Protein AF-A0A9X0KWY3-F1 (afdb_monomer)

Radius of gyration: 18.92 Å; Cα contacts (8 Å, |Δi|>4): 36; chains: 1; bounding box: 39×26×55 Å

Mean predicted aligned error: 13.15 Å

Structure (mmCIF, N/CA/C/O backbone):
data_AF-A0A9X0KWY3-F1
#
_entry.id   AF-A0A9X0KWY3-F1
#
loop_
_atom_site.group_PDB
_atom_site.id
_atom_site.type_symbol
_atom_site.label_atom_id
_atom_site.label_alt_id
_atom_site.label_comp_id
_atom_site.label_asym_id
_atom_site.label_entity_id
_atom_site.label_seq_id
_atom_site.pdbx_PDB_ins_code
_atom_site.Cartn_x
_atom_site.Cartn_y
_atom_site.Cartn_z
_atom_site.occupancy
_atom_site.B_iso_or_equiv
_atom_site.auth_seq_id
_atom_site.auth_comp_id
_atom_site.auth_asym_id
_atom_site.auth_atom_id
_atom_site.pdbx_PDB_model_num
ATOM 1 N N . GLN A 1 1 ? 13.759 2.727 -34.015 1.00 34.97 1 GLN A N 1
ATOM 2 C CA . GLN A 1 1 ? 13.766 3.983 -33.238 1.00 34.97 1 GLN A CA 1
ATOM 3 C C . GLN A 1 1 ? 12.495 4.028 -32.400 1.00 34.97 1 GLN A C 1
ATOM 5 O O . GLN A 1 1 ? 11.522 4.653 -32.786 1.00 34.97 1 GLN A O 1
ATOM 10 N N . PHE A 1 2 ? 12.473 3.280 -31.295 1.00 27.92 2 PHE A N 1
ATOM 11 C CA . PHE A 1 2 ? 11.369 3.295 -30.335 1.00 27.92 2 PHE A CA 1
ATOM 12 C C . PHE A 1 2 ? 11.859 4.072 -29.122 1.00 27.92 2 PHE A C 1
ATOM 14 O O . PHE A 1 2 ? 12.433 3.509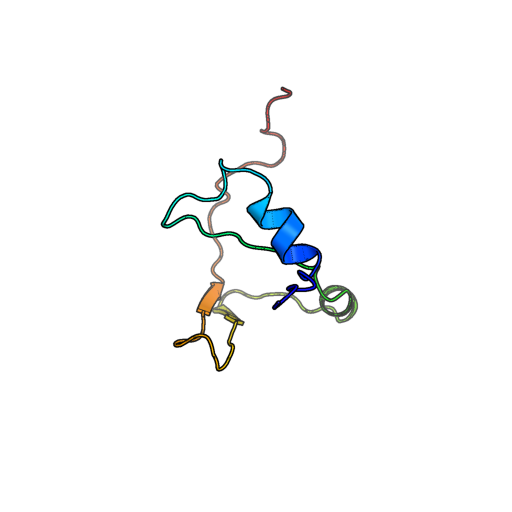 -28.194 1.00 27.92 2 PHE A O 1
ATOM 21 N N . ALA A 1 3 ? 11.734 5.394 -29.191 1.00 32.81 3 ALA A N 1
ATOM 22 C CA . ALA A 1 3 ? 11.899 6.226 -28.016 1.00 32.81 3 ALA A CA 1
ATOM 23 C C . ALA A 1 3 ? 10.678 5.969 -27.131 1.00 32.81 3 ALA A C 1
ATOM 25 O O . ALA A 1 3 ? 9.592 6.486 -27.384 1.00 32.81 3 ALA A O 1
ATOM 26 N N . ALA A 1 4 ? 10.853 5.111 -26.129 1.00 42.22 4 ALA A N 1
ATOM 27 C CA . ALA A 1 4 ? 9.962 5.069 -24.990 1.00 42.22 4 ALA A CA 1
ATOM 28 C C . ALA A 1 4 ? 9.992 6.466 -24.360 1.00 42.22 4 ALA A C 1
ATOM 30 O O . ALA A 1 4 ? 10.967 6.847 -23.712 1.00 42.22 4 ALA A O 1
ATOM 31 N N . ALA A 1 5 ? 8.935 7.245 -24.577 1.00 44.16 5 ALA A N 1
ATOM 32 C CA . ALA A 1 5 ? 8.578 8.315 -23.665 1.00 44.16 5 ALA A CA 1
ATOM 33 C C . ALA A 1 5 ? 8.248 7.632 -22.329 1.00 44.16 5 ALA A C 1
ATOM 35 O O . ALA A 1 5 ? 7.118 7.211 -22.093 1.00 44.16 5 ALA A O 1
ATOM 36 N N . GLY A 1 6 ? 9.285 7.382 -21.524 1.00 46.94 6 GLY A N 1
ATOM 37 C CA . GLY A 1 6 ? 9.172 6.705 -20.242 1.00 46.94 6 GLY A CA 1
ATOM 38 C C . GLY A 1 6 ? 8.242 7.507 -19.350 1.00 46.94 6 GLY A C 1
ATOM 39 O O . GLY A 1 6 ? 8.469 8.698 -19.128 1.00 46.94 6 GLY A O 1
ATOM 40 N N . CYS A 1 7 ? 7.183 6.868 -18.858 1.00 41.81 7 CYS A N 1
ATOM 41 C CA . CYS A 1 7 ? 6.324 7.477 -17.861 1.00 41.81 7 CYS A CA 1
ATOM 42 C C . CYS A 1 7 ? 7.222 7.880 -16.676 1.00 41.81 7 CYS A C 1
ATOM 44 O O . CYS A 1 7 ? 8.048 7.063 -16.252 1.00 41.81 7 CYS A O 1
ATOM 46 N N . PRO A 1 8 ? 7.112 9.115 -16.150 1.00 59.47 8 PRO A N 1
ATOM 47 C CA . PRO A 1 8 ? 8.022 9.647 -15.133 1.00 59.47 8 PRO A CA 1
ATOM 48 C C . PRO A 1 8 ? 8.232 8.677 -13.966 1.00 59.47 8 PRO A C 1
ATOM 50 O O . PRO A 1 8 ? 9.345 8.518 -13.470 1.00 59.47 8 PRO A O 1
ATOM 53 N N . VAL A 1 9 ? 7.177 7.944 -13.600 1.00 62.41 9 VAL A N 1
ATOM 54 C CA . VAL A 1 9 ? 7.207 6.901 -12.576 1.00 62.41 9 VAL A CA 1
ATOM 55 C C . VAL A 1 9 ? 8.272 5.836 -12.858 1.00 62.41 9 VAL A C 1
ATOM 57 O O . VAL A 1 9 ? 9.066 5.525 -11.984 1.00 62.41 9 VAL A O 1
ATOM 60 N N . GLN A 1 10 ? 8.373 5.303 -14.074 1.00 60.06 10 GLN A N 1
ATOM 61 C CA . GLN A 1 10 ? 9.307 4.214 -14.381 1.00 60.06 10 GLN A CA 1
ATOM 62 C C . GLN A 1 10 ? 10.755 4.697 -14.301 1.00 60.06 10 GLN A C 1
ATOM 64 O O . GLN A 1 10 ? 11.605 4.019 -13.727 1.00 60.06 10 GLN A O 1
ATOM 69 N N . TYR A 1 11 ? 11.024 5.898 -14.819 1.00 63.12 11 TYR A N 1
ATOM 70 C CA . TYR A 1 11 ? 12.351 6.497 -14.727 1.00 63.12 11 TYR A CA 1
ATOM 71 C C . TYR A 1 11 ? 12.758 6.743 -13.269 1.00 63.12 11 TYR A C 1
ATOM 73 O O . TYR A 1 11 ? 13.879 6.419 -12.883 1.00 63.12 11 TYR A O 1
ATOM 81 N N . HIS A 1 12 ? 11.847 7.253 -12.436 1.00 63.12 12 HIS A N 1
ATOM 82 C CA . HIS A 1 12 ? 12.128 7.480 -11.018 1.00 63.12 12 HIS A CA 1
ATOM 83 C C . HIS A 1 12 ? 12.415 6.187 -10.237 1.00 63.12 12 HIS A C 1
ATOM 85 O O . HIS A 1 12 ? 13.252 6.224 -9.335 1.00 63.12 12 HIS A O 1
ATOM 91 N N . HIS A 1 13 ? 11.809 5.052 -10.601 1.00 60.75 13 HIS A N 1
ATOM 92 C CA . HIS A 1 13 ? 12.040 3.775 -9.909 1.00 60.75 13 HIS A CA 1
ATOM 93 C C . HIS A 1 13 ? 13.327 3.071 -10.318 1.00 60.75 13 HIS A C 1
ATOM 95 O O . HIS A 1 13 ? 14.005 2.490 -9.472 1.00 60.75 13 HIS A O 1
ATOM 101 N N . PHE A 1 14 ? 13.704 3.160 -11.591 1.00 70.31 14 PHE A N 1
ATOM 102 C CA . PHE A 1 14 ? 14.790 2.345 -12.139 1.00 70.31 14 PHE A CA 1
ATOM 103 C C . PHE A 1 14 ? 16.088 3.118 -12.398 1.00 70.31 14 PHE A C 1
ATOM 105 O O . PHE A 1 14 ? 17.036 2.571 -12.956 1.00 70.31 14 PHE A O 1
ATOM 112 N N . LYS A 1 15 ? 16.171 4.383 -11.960 1.00 72.31 15 LYS A N 1
ATOM 113 C CA . LYS A 1 15 ? 17.364 5.227 -12.142 1.00 72.31 15 LYS A CA 1
ATOM 114 C C . LYS A 1 15 ? 18.608 4.706 -11.413 1.00 72.31 15 LYS A C 1
ATOM 116 O O . LYS A 1 15 ? 19.722 4.984 -11.852 1.00 72.31 15 LYS A O 1
ATOM 121 N N . TYR A 1 16 ? 18.444 3.983 -10.305 1.00 77.00 16 TYR A N 1
ATOM 122 C CA . TYR A 1 16 ? 19.564 3.532 -9.478 1.00 77.00 16 TYR A CA 1
ATOM 123 C C . TYR A 1 16 ? 19.702 2.012 -9.509 1.00 77.00 16 TYR A C 1
ATOM 125 O O . TYR A 1 16 ? 18.763 1.289 -9.193 1.00 77.00 16 TYR A O 1
ATOM 133 N N . ALA A 1 17 ? 20.911 1.532 -9.815 1.00 72.38 17 ALA A N 1
ATOM 134 C CA . ALA A 1 17 ? 21.212 0.104 -9.954 1.00 72.38 17 ALA A CA 1
ATOM 135 C C . ALA A 1 17 ? 20.910 -0.725 -8.690 1.00 72.38 17 ALA A C 1
ATOM 137 O O . ALA A 1 17 ? 20.624 -1.914 -8.774 1.00 72.38 17 ALA A O 1
ATOM 138 N N . GLN A 1 18 ? 20.924 -0.091 -7.516 1.00 75.88 18 GLN A N 1
ATOM 139 C CA . GLN A 1 18 ? 20.577 -0.719 -6.239 1.00 75.88 18 GLN A CA 1
ATOM 140 C C . GLN A 1 18 ? 19.120 -1.209 -6.148 1.00 75.88 18 GLN A C 1
ATOM 142 O O . GLN A 1 18 ? 18.839 -2.038 -5.292 1.00 75.88 18 GLN A O 1
ATOM 147 N N . PHE A 1 19 ? 18.236 -0.722 -7.025 1.00 66.56 19 PHE A N 1
ATOM 148 C CA . PHE A 1 19 ? 16.812 -1.071 -7.113 1.00 66.56 19 PHE A CA 1
ATOM 149 C C . PHE A 1 19 ? 16.500 -2.036 -8.268 1.00 66.56 19 PHE A C 1
ATOM 151 O O . PHE A 1 19 ? 15.344 -2.262 -8.597 1.00 66.56 19 PHE A O 1
ATOM 158 N N . LEU A 1 20 ? 17.529 -2.578 -8.927 1.00 76.94 20 LEU A N 1
ATOM 159 C CA . LEU A 1 20 ? 17.389 -3.478 -10.076 1.00 76.94 20 LEU A CA 1
ATOM 160 C C . LEU A 1 20 ? 17.759 -4.920 -9.718 1.00 76.94 20 LEU A C 1
ATOM 162 O O . LEU A 1 20 ? 18.324 -5.641 -10.543 1.00 76.94 20 LEU A O 1
ATOM 166 N N . ARG A 1 21 ? 17.498 -5.345 -8.477 1.00 75.62 21 ARG A N 1
ATOM 167 C CA . ARG A 1 21 ? 17.799 -6.716 -8.059 1.00 75.62 21 ARG A CA 1
ATOM 168 C C . ARG A 1 21 ? 16.624 -7.619 -8.431 1.00 75.62 21 ARG A C 1
ATOM 170 O O . ARG A 1 21 ? 15.484 -7.311 -8.079 1.00 75.62 21 ARG A O 1
ATOM 177 N N . PRO A 1 22 ? 16.871 -8.732 -9.141 1.00 76.62 22 PRO A N 1
ATOM 178 C CA . PRO A 1 22 ? 15.821 -9.696 -9.432 1.00 76.62 22 PRO A CA 1
ATOM 179 C C . PRO A 1 22 ? 15.145 -10.167 -8.139 1.00 76.62 22 PRO A C 1
ATOM 181 O O . PRO A 1 22 ? 15.819 -10.657 -7.237 1.00 76.62 22 PRO A O 1
ATOM 184 N N . GLY A 1 23 ? 13.820 -10.023 -8.065 1.00 76.25 23 GLY A N 1
ATOM 185 C CA . GLY A 1 23 ? 13.014 -10.404 -6.901 1.00 76.25 23 GLY A CA 1
ATOM 186 C C . GLY A 1 23 ? 12.617 -9.253 -5.971 1.00 76.25 23 GLY A C 1
ATOM 187 O O . GLY A 1 23 ? 11.756 -9.465 -5.119 1.00 76.25 23 GLY A O 1
ATOM 188 N N . ASP A 1 24 ? 13.166 -8.048 -6.149 1.00 75.44 24 ASP A N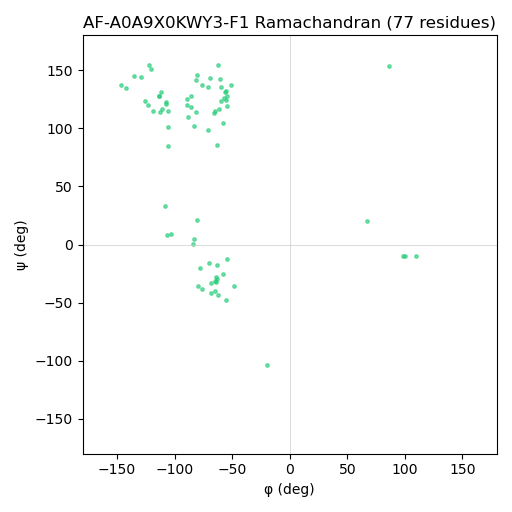 1
ATOM 189 C CA . ASP A 1 24 ? 12.751 -6.884 -5.361 1.00 75.44 24 ASP A CA 1
ATOM 190 C C . ASP A 1 24 ? 11.339 -6.418 -5.763 1.00 75.44 24 ASP A C 1
ATOM 192 O O . ASP A 1 24 ? 10.995 -6.316 -6.944 1.00 75.44 24 ASP A O 1
ATOM 196 N N . VAL A 1 25 ? 10.507 -6.122 -4.759 1.00 75.62 25 VAL A N 1
ATOM 197 C CA . VAL A 1 25 ? 9.131 -5.640 -4.939 1.00 75.62 25 VAL A CA 1
ATOM 198 C C . VAL A 1 25 ? 9.065 -4.161 -4.578 1.00 75.62 25 VAL A C 1
ATOM 200 O O . VAL A 1 25 ? 9.366 -3.767 -3.454 1.00 75.62 25 VAL A O 1
ATOM 203 N N . HIS A 1 26 ? 8.624 -3.341 -5.530 1.00 73.31 26 HIS A N 1
ATOM 204 C CA . HIS A 1 26 ? 8.482 -1.897 -5.367 1.00 73.31 26 HIS A CA 1
ATOM 205 C C . HIS A 1 26 ? 7.002 -1.539 -5.228 1.00 73.31 26 HIS A C 1
ATOM 207 O O . HIS A 1 26 ? 6.226 -1.727 -6.165 1.00 73.31 26 HIS A O 1
ATOM 213 N N . VAL A 1 27 ? 6.601 -1.034 -4.059 1.00 72.88 27 VAL A N 1
ATOM 214 C CA . VAL A 1 27 ? 5.210 -0.649 -3.775 1.00 72.88 27 VAL A CA 1
ATOM 215 C C . VAL A 1 27 ? 5.098 0.871 -3.742 1.00 72.88 27 VAL A C 1
ATOM 217 O O . VAL A 1 27 ? 5.740 1.529 -2.924 1.00 72.88 27 VAL A O 1
ATOM 220 N N . HIS A 1 28 ? 4.253 1.425 -4.614 1.00 68.31 28 HIS A N 1
ATOM 221 C CA . HIS A 1 28 ? 3.979 2.859 -4.682 1.00 68.31 28 HIS A CA 1
ATOM 222 C C . HIS A 1 28 ? 2.552 3.153 -4.257 1.00 68.31 28 HIS A C 1
ATOM 224 O O . HIS A 1 28 ? 1.593 2.787 -4.933 1.00 68.31 28 HIS A O 1
ATOM 230 N N . PHE A 1 29 ? 2.425 3.851 -3.135 1.00 64.81 29 PHE A N 1
ATOM 231 C CA . PHE A 1 29 ? 1.157 4.383 -2.668 1.00 64.81 29 PHE A CA 1
ATOM 232 C C . PHE A 1 29 ? 0.969 5.769 -3.284 1.00 64.81 29 PHE A C 1
ATOM 234 O O . PHE A 1 29 ? 1.657 6.714 -2.908 1.00 64.81 29 PHE A O 1
ATOM 241 N N . PHE A 1 30 ? 0.031 5.912 -4.216 1.00 64.62 30 PHE A N 1
ATOM 242 C CA . PHE A 1 30 ? -0.272 7.198 -4.865 1.00 64.62 30 PHE A CA 1
ATOM 243 C C . PHE A 1 30 ? -1.180 8.113 -4.019 1.00 64.62 30 PHE A C 1
ATOM 245 O O . PHE A 1 30 ? -1.795 9.039 -4.537 1.00 64.62 30 PHE A O 1
ATOM 252 N N . GLY A 1 31 ? -1.232 7.877 -2.705 1.00 61.56 31 GLY A N 1
ATOM 253 C CA . GLY A 1 31 ? -2.137 8.552 -1.780 1.00 61.56 31 GLY A CA 1
ATOM 254 C C . GLY A 1 31 ? -3.507 7.878 -1.697 1.00 61.56 31 GLY A C 1
ATOM 255 O O . GLY A 1 31 ? -3.948 7.182 -2.611 1.00 61.56 31 GLY A O 1
ATOM 256 N N . THR A 1 32 ? -4.170 8.050 -0.556 1.00 51.75 32 THR A N 1
ATOM 257 C CA . THR A 1 32 ? -5.543 7.592 -0.336 1.00 51.75 32 THR A CA 1
ATOM 258 C C . THR A 1 32 ? -6.522 8.593 -0.946 1.00 51.75 32 THR A C 1
ATOM 260 O O . THR A 1 32 ? -6.283 9.801 -0.928 1.00 51.75 32 THR A O 1
ATOM 263 N N . ALA A 1 33 ? -7.654 8.113 -1.464 1.00 56.47 33 ALA A N 1
ATOM 264 C CA . ALA A 1 33 ? -8.770 8.999 -1.758 1.00 56.47 33 ALA A CA 1
ATOM 265 C C . ALA A 1 33 ? -9.224 9.630 -0.434 1.00 56.47 33 ALA A C 1
ATOM 267 O O . ALA A 1 33 ? -9.672 8.929 0.472 1.00 56.47 33 ALA A O 1
ATOM 268 N N . THR A 1 34 ? -9.107 10.950 -0.319 1.00 52.25 34 THR A N 1
ATOM 269 C CA . THR A 1 34 ? -9.483 11.754 0.857 1.00 52.25 34 THR A CA 1
ATOM 270 C C . THR A 1 34 ? -10.941 11.531 1.307 1.00 52.25 34 THR A C 1
ATOM 272 O O . THR A 1 34 ? -11.308 11.915 2.413 1.00 52.25 34 THR A O 1
ATOM 275 N N . LEU A 1 35 ? -11.764 10.874 0.481 1.00 55.38 35 LEU A N 1
ATOM 276 C CA . LEU A 1 35 ? -13.164 10.559 0.757 1.00 55.38 35 LEU A CA 1
ATOM 277 C C . LEU A 1 35 ? -13.381 9.588 1.925 1.00 55.38 35 LEU A C 1
ATOM 279 O O . LEU A 1 35 ? -14.287 9.820 2.714 1.00 55.38 35 LEU A O 1
ATOM 283 N N . SER A 1 36 ? -12.568 8.540 2.106 1.00 60.56 36 SER A N 1
ATOM 284 C CA . SER A 1 3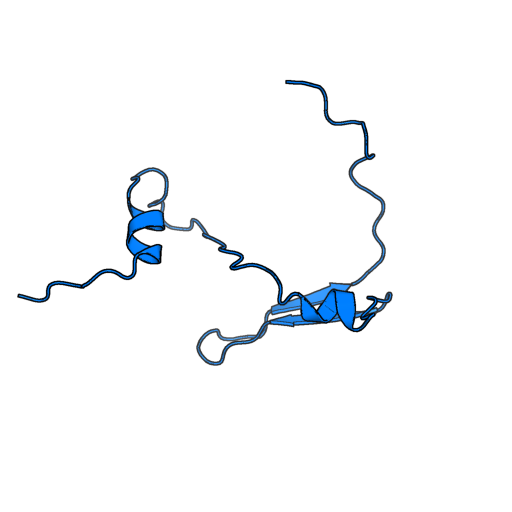6 ? -12.901 7.491 3.094 1.00 60.56 36 SER A CA 1
ATOM 285 C C . SER A 1 36 ? -12.917 7.992 4.544 1.00 60.56 36 SER A C 1
ATOM 287 O O . SER A 1 36 ? -13.717 7.526 5.354 1.00 60.56 36 SER A O 1
ATOM 289 N N . PHE A 1 37 ? -12.077 8.979 4.866 1.00 57.22 37 PHE A N 1
ATOM 290 C CA . PHE A 1 37 ? -12.084 9.628 6.177 1.00 57.22 37 PHE A CA 1
ATOM 291 C C . PHE A 1 37 ? -13.249 10.618 6.334 1.00 57.22 37 PHE A C 1
ATOM 293 O O . PHE A 1 37 ? -13.850 10.687 7.405 1.00 57.22 37 PHE A O 1
ATOM 300 N N . ALA A 1 38 ? -13.589 11.360 5.273 1.00 61.38 38 ALA A N 1
ATOM 301 C CA . ALA A 1 38 ? -14.704 12.309 5.276 1.00 61.38 38 ALA A CA 1
ATOM 302 C C . ALA A 1 38 ? -16.072 11.606 5.369 1.00 61.38 38 ALA A C 1
ATOM 304 O O . ALA A 1 38 ? -16.970 12.109 6.039 1.00 61.38 38 ALA A O 1
ATOM 305 N N . ASP A 1 39 ? -16.190 10.412 4.784 1.00 66.31 39 ASP A N 1
ATOM 306 C CA . ASP A 1 39 ? -17.410 9.595 4.779 1.00 66.31 39 ASP A CA 1
ATOM 307 C C . ASP A 1 39 ? -17.584 8.752 6.058 1.00 66.31 39 ASP A C 1
ATOM 309 O O . ASP A 1 39 ? -18.509 7.947 6.167 1.00 66.31 39 ASP A O 1
ATOM 313 N N . GLY A 1 40 ? -16.701 8.917 7.051 1.00 71.62 40 GLY A N 1
ATOM 314 C CA . GLY A 1 40 ? -16.825 8.258 8.353 1.00 71.62 40 GLY A CA 1
ATOM 315 C C . GLY A 1 40 ? -16.656 6.736 8.314 1.00 71.62 40 GLY A C 1
ATOM 316 O O . GLY A 1 40 ? -17.081 6.055 9.251 1.00 71.62 40 GLY A O 1
ATOM 317 N N . VAL A 1 41 ? -16.032 6.193 7.264 1.00 76.69 41 VAL A N 1
ATOM 318 C CA . VAL A 1 41 ? -15.794 4.753 7.126 1.00 76.69 41 VAL A CA 1
ATOM 319 C C . VAL A 1 41 ? -14.822 4.302 8.217 1.00 76.69 41 VAL A C 1
ATOM 321 O O . VAL A 1 41 ? -13.653 4.689 8.233 1.00 76.69 41 VAL A O 1
ATOM 324 N N . ARG A 1 42 ? -15.312 3.485 9.155 1.00 81.12 42 ARG A N 1
ATOM 325 C CA . ARG A 1 42 ? -14.518 2.893 10.238 1.00 81.12 4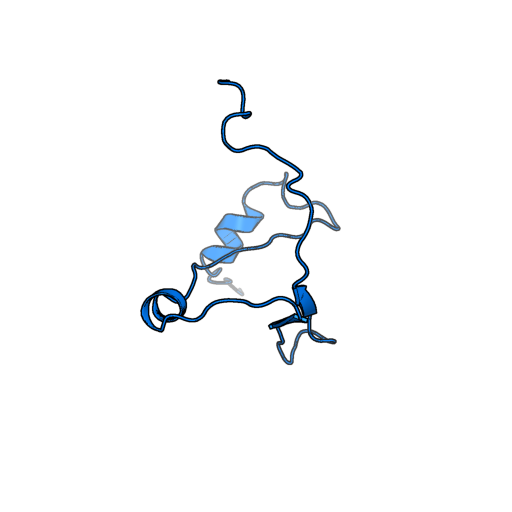2 ARG A CA 1
ATOM 326 C C . ARG A 1 42 ? -14.431 1.393 10.049 1.00 81.12 42 ARG A C 1
ATOM 328 O O . ARG A 1 42 ? -15.457 0.730 9.933 1.00 81.12 42 ARG A O 1
ATOM 335 N N . THR A 1 43 ? -13.208 0.886 10.074 1.00 84.62 43 THR A N 1
ATOM 336 C CA . THR A 1 43 ? -12.943 -0.546 10.042 1.00 84.62 43 THR A CA 1
ATOM 337 C C . THR A 1 43 ? -13.382 -1.211 11.339 1.00 84.62 43 THR A C 1
ATOM 339 O O . THR A 1 43 ? -13.234 -0.649 12.429 1.00 84.62 43 THR A O 1
ATOM 342 N N . GLN A 1 44 ? -13.905 -2.422 11.215 1.00 86.44 44 GLN A N 1
ATOM 343 C CA . GLN A 1 44 ? -14.349 -3.268 12.310 1.00 86.44 44 GLN A CA 1
ATOM 344 C C . GLN A 1 44 ? -13.606 -4.610 12.293 1.00 86.44 44 GLN A C 1
ATOM 346 O O . GLN A 1 44 ? -13.141 -5.064 11.241 1.00 86.44 44 GLN A O 1
ATOM 351 N N . PRO A 1 45 ? -13.478 -5.280 13.451 1.00 87.25 45 PRO A N 1
ATOM 352 C CA . PRO A 1 45 ? -12.990 -6.652 13.494 1.00 87.25 45 PRO A CA 1
ATOM 353 C C . PRO A 1 45 ? -13.818 -7.561 12.578 1.00 87.25 45 PRO A C 1
ATOM 355 O O . PRO A 1 45 ? -15.042 -7.609 12.691 1.00 87.25 45 PRO A O 1
ATOM 358 N N . GLY A 1 46 ? -13.146 -8.301 11.695 1.00 84.31 46 GLY A N 1
ATOM 359 C CA . GLY A 1 46 ? -13.791 -9.184 10.720 1.00 84.31 46 GLY A CA 1
ATOM 360 C C . GLY A 1 46 ? -13.951 -8.589 9.319 1.00 84.31 46 GLY A C 1
ATOM 361 O O . GLY A 1 46 ? -14.239 -9.345 8.387 1.00 84.31 46 GLY A O 1
ATOM 362 N N . ASP A 1 47 ? -13.697 -7.290 9.141 1.00 88.50 47 ASP A N 1
ATOM 363 C CA . ASP A 1 47 ? -13.652 -6.676 7.815 1.00 88.50 47 ASP A CA 1
ATOM 364 C C . ASP A 1 47 ? -12.538 -7.284 6.954 1.00 88.50 47 ASP A C 1
ATOM 366 O O . ASP A 1 47 ? -11.527 -7.798 7.446 1.00 88.50 47 ASP A O 1
ATOM 370 N N . ARG A 1 48 ? -12.711 -7.211 5.634 1.00 88.62 48 ARG A N 1
ATOM 371 C CA . ARG A 1 48 ? -11.725 -7.677 4.657 1.00 88.62 48 ARG A CA 1
ATOM 372 C C . ARG A 1 48 ? -11.402 -6.558 3.687 1.00 88.62 48 ARG A C 1
ATOM 374 O O . ARG A 1 48 ? -12.290 -6.048 3.011 1.00 88.62 48 ARG A O 1
ATOM 381 N N . PHE A 1 49 ? -10.124 -6.217 3.594 1.00 85.56 49 PHE A N 1
ATOM 382 C CA . PHE A 1 49 ? -9.617 -5.382 2.519 1.00 85.56 49 PHE A CA 1
ATOM 383 C C . PHE A 1 49 ? -9.296 -6.261 1.323 1.00 85.56 49 PHE A C 1
ATOM 385 O O . PHE A 1 49 ? -8.442 -7.141 1.416 1.00 85.56 49 PHE A O 1
ATOM 392 N N . GLU A 1 50 ? -9.978 -6.018 0.213 1.00 88.62 50 GLU A N 1
ATOM 393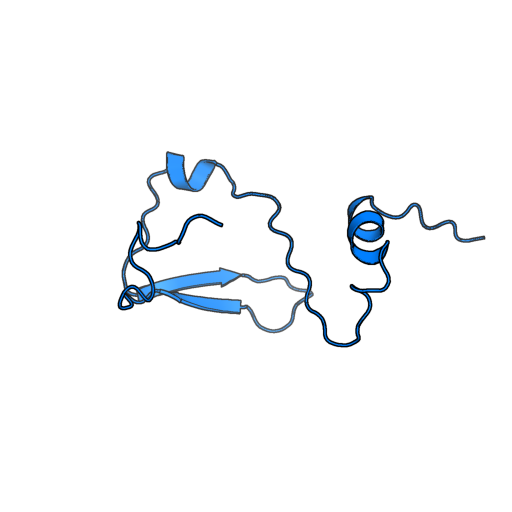 C CA . GLU A 1 50 ? -9.715 -6.681 -1.055 1.00 88.62 50 GLU A CA 1
ATOM 394 C C . GLU A 1 50 ? -9.142 -5.681 -2.056 1.00 88.62 50 GLU A C 1
ATOM 396 O O . GLU A 1 50 ? -9.681 -4.591 -2.249 1.00 88.62 50 GLU A O 1
ATOM 401 N N . ILE A 1 51 ? -8.043 -6.069 -2.696 1.00 85.06 51 ILE A N 1
ATOM 402 C CA . ILE A 1 51 ? -7.437 -5.346 -3.808 1.00 85.06 51 ILE A CA 1
ATOM 403 C C . ILE A 1 51 ? -7.368 -6.311 -4.986 1.00 85.06 51 ILE A C 1
ATOM 405 O O . ILE A 1 51 ? -6.735 -7.367 -4.905 1.00 85.06 51 ILE A O 1
ATOM 409 N N . SER A 1 52 ? -8.021 -5.947 -6.086 1.00 84.62 52 SER A N 1
ATOM 410 C CA . SER A 1 52 ? -8.103 -6.771 -7.286 1.00 84.62 52 SER A CA 1
ATOM 411 C C . SER A 1 52 ? -7.861 -5.946 -8.550 1.00 84.62 52 SER A C 1
ATOM 413 O O . SER A 1 52 ? -8.220 -4.772 -8.647 1.00 84.62 52 SER A O 1
ATOM 415 N N . GLN A 1 53 ? -7.213 -6.573 -9.526 1.00 83.88 53 GLN A N 1
ATOM 416 C CA . GLN A 1 53 ? -7.002 -6.055 -10.874 1.00 83.88 53 GLN A CA 1
ATOM 417 C C . GLN A 1 53 ? -7.027 -7.245 -11.825 1.00 83.88 53 GLN A C 1
ATOM 419 O O . GLN A 1 53 ? -6.460 -8.284 -11.505 1.00 83.88 53 GLN A O 1
ATOM 424 N N . ALA A 1 54 ? -7.689 -7.116 -12.972 1.00 82.88 54 ALA A N 1
ATOM 425 C CA . ALA A 1 54 ? -7.946 -8.249 -13.865 1.00 82.88 54 ALA A CA 1
ATOM 426 C C . ALA A 1 54 ? -6.651 -8.873 -14.417 1.00 82.88 54 ALA A C 1
ATOM 428 O O . ALA A 1 54 ? -6.579 -10.074 -14.673 1.00 82.88 54 ALA A O 1
ATOM 429 N N . GLU A 1 55 ? -5.619 -8.052 -14.559 1.00 87.25 55 GLU A N 1
ATOM 430 C CA . GLU A 1 55 ? -4.288 -8.409 -15.035 1.00 87.25 55 GLU A CA 1
ATOM 431 C C . GLU A 1 55 ? -3.455 -9.109 -13.950 1.00 87.25 55 GLU A C 1
ATOM 433 O O . GLU A 1 55 ? -2.489 -9.811 -14.255 1.00 87.25 55 GLU A O 1
ATOM 438 N N . PHE A 1 56 ? -3.834 -8.940 -12.680 1.00 73.56 56 PHE A N 1
ATOM 439 C CA . PHE A 1 56 ? -3.171 -9.525 -11.523 1.00 73.56 56 PHE A CA 1
ATOM 440 C C . PHE A 1 56 ? -4.018 -10.673 -10.964 1.00 73.56 56 PHE A C 1
ATOM 442 O O . PHE A 1 56 ? -4.971 -10.446 -10.235 1.00 73.56 56 PHE A O 1
ATOM 449 N N . GLY A 1 57 ? -3.624 -11.910 -11.287 1.00 84.62 57 GLY A N 1
ATOM 450 C CA . GLY A 1 57 ? -4.303 -13.178 -10.973 1.00 84.62 57 GLY A CA 1
ATOM 451 C C . GLY A 1 57 ? -5.333 -13.186 -9.830 1.00 84.62 57 GLY A C 1
ATOM 452 O O . GLY A 1 57 ? -6.490 -12.834 -10.026 1.00 84.62 57 GLY A O 1
ATOM 453 N N . LYS A 1 58 ? -4.971 -13.725 -8.658 1.00 87.31 58 LYS A N 1
ATOM 454 C CA . LYS A 1 58 ? -5.911 -13.803 -7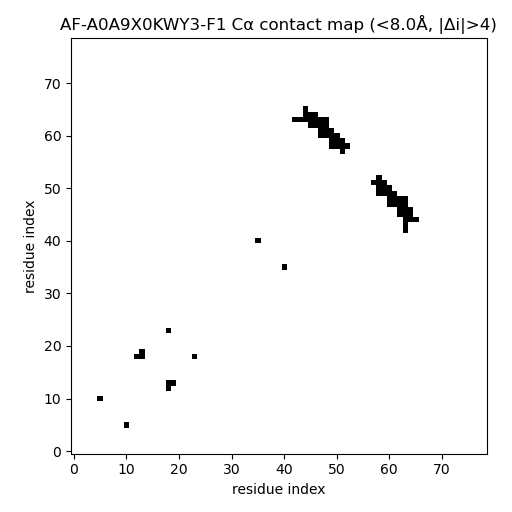.526 1.00 87.31 58 LYS A CA 1
ATOM 455 C C . LYS A 1 58 ? -5.959 -12.466 -6.779 1.00 87.31 58 LYS A C 1
ATOM 457 O O . LYS A 1 58 ? -4.896 -11.875 -6.581 1.00 87.31 58 LYS A O 1
ATOM 462 N N . PRO A 1 59 ? -7.144 -12.037 -6.305 1.00 87.38 59 PRO A N 1
ATOM 463 C CA . PRO A 1 59 ? -7.261 -10.832 -5.498 1.00 87.38 59 PRO A CA 1
ATOM 464 C C . PRO A 1 59 ? -6.445 -10.964 -4.210 1.00 87.38 59 PRO A C 1
ATOM 466 O O . PRO A 1 59 ? -6.397 -12.033 -3.590 1.00 87.38 59 PRO A O 1
ATOM 469 N N . LEU A 1 60 ? -5.818 -9.864 -3.799 1.00 86.44 60 LEU A N 1
ATOM 470 C CA . LEU A 1 60 ? -5.170 -9.763 -2.500 1.00 86.44 60 LEU A CA 1
ATOM 471 C C . LEU A 1 60 ? -6.241 -9.439 -1.462 1.00 86.44 60 LEU A C 1
ATOM 473 O O . LEU A 1 60 ? -6.829 -8.361 -1.496 1.00 86.44 60 LEU A O 1
ATOM 477 N N . VAL A 1 61 ? -6.491 -10.376 -0.550 1.00 90.12 61 VAL A N 1
ATOM 478 C CA . VAL A 1 61 ? -7.503 -10.228 0.499 1.00 90.12 61 VAL A CA 1
ATOM 479 C C . VAL A 1 61 ? -6.833 -10.296 1.863 1.00 90.12 61 VAL A C 1
ATOM 481 O O . VAL A 1 61 ? -6.328 -11.346 2.266 1.00 90.12 61 VAL A O 1
ATOM 484 N N . ASN A 1 62 ? -6.885 -9.192 2.600 1.00 88.19 62 ASN A N 1
ATOM 485 C CA . ASN A 1 62 ? -6.357 -9.081 3.953 1.00 88.19 62 ASN A CA 1
ATOM 486 C C . ASN A 1 62 ? -7.515 -8.934 4.944 1.00 88.19 62 ASN A C 1
ATOM 488 O O . ASN A 1 62 ? -8.259 -7.955 4.910 1.00 88.19 62 ASN A O 1
ATOM 492 N N . GLY A 1 63 ? -7.667 -9.915 5.835 1.00 88.00 63 GLY A N 1
ATOM 493 C CA . GLY A 1 63 ? -8.623 -9.838 6.938 1.00 88.00 63 GLY A CA 1
ATOM 494 C C . GLY A 1 63 ? -8.112 -8.930 8.053 1.00 88.00 63 GLY A C 1
ATOM 495 O O . GLY A 1 63 ? -6.938 -8.999 8.420 1.00 88.00 63 GLY A O 1
ATOM 496 N N . LEU A 1 64 ? -8.995 -8.102 8.601 1.00 87.62 64 LEU A N 1
ATOM 497 C CA . LEU A 1 64 ? -8.712 -7.264 9.755 1.00 87.62 64 LEU A CA 1
ATOM 498 C C . LEU A 1 64 ? -9.040 -8.001 11.046 1.00 87.62 64 LEU A C 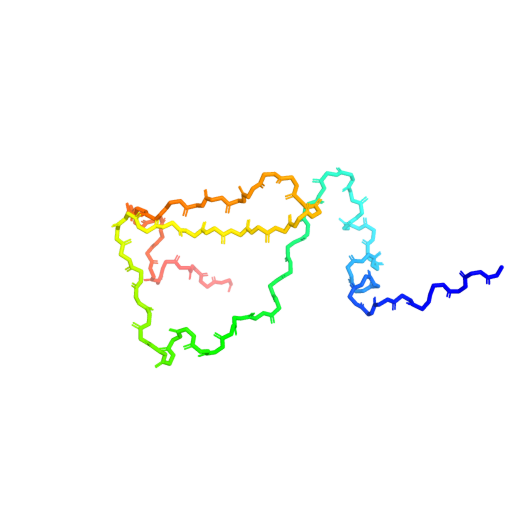1
ATOM 500 O O . LEU A 1 64 ? -10.186 -8.367 11.313 1.00 87.62 64 LEU A O 1
ATOM 504 N N . ALA A 1 65 ? -8.014 -8.161 11.872 1.00 85.69 65 ALA A N 1
ATOM 505 C CA . ALA A 1 65 ? -8.132 -8.634 13.237 1.00 85.69 65 ALA A CA 1
ATOM 506 C C . ALA A 1 65 ? -7.392 -7.660 14.165 1.00 85.69 65 ALA A C 1
ATOM 508 O O . ALA A 1 65 ? -6.344 -7.135 13.779 1.00 85.69 65 ALA A O 1
ATOM 509 N N . PRO A 1 66 ? -7.903 -7.417 15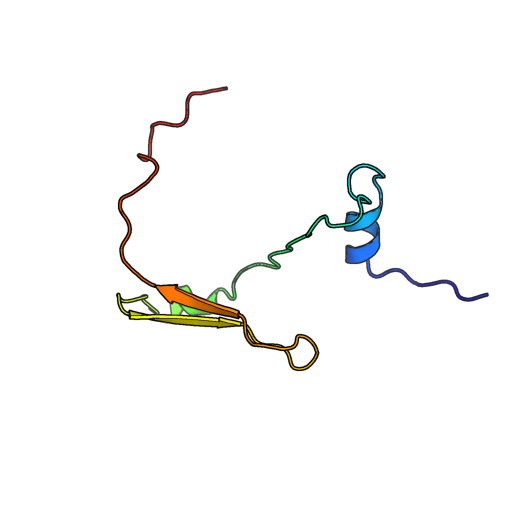.382 1.00 82.69 66 PRO A N 1
ATOM 510 C CA . PRO A 1 66 ? -7.122 -6.763 16.419 1.00 82.69 66 PRO A CA 1
ATOM 511 C C . PRO A 1 66 ? -5.828 -7.548 16.653 1.00 82.69 66 PRO A C 1
ATOM 513 O O . PRO A 1 66 ? -5.866 -8.768 16.811 1.00 82.69 66 PRO A O 1
ATOM 516 N N . SER A 1 67 ? -4.693 -6.858 16.683 1.00 83.69 67 SER A N 1
ATOM 517 C CA . SER A 1 67 ? -3.405 -7.443 17.054 1.00 83.69 67 SER A CA 1
ATOM 518 C C . SER A 1 67 ? -2.835 -6.710 18.257 1.00 83.69 67 SER A C 1
ATOM 520 O O . SER A 1 67 ? -3.068 -5.510 18.426 1.00 83.69 67 SER A O 1
ATOM 522 N N . GLU A 1 68 ? -2.043 -7.408 19.068 1.00 83.31 68 GLU A N 1
ATOM 523 C CA . GLU A 1 68 ? -1.253 -6.736 20.094 1.00 83.31 68 GLU A CA 1
ATOM 524 C C . GLU A 1 68 ? -0.308 -5.720 19.429 1.00 83.31 68 GLU A C 1
ATOM 526 O O . GLU A 1 68 ? 0.292 -6.018 18.388 1.00 83.31 68 GLU A O 1
ATOM 531 N N . PRO A 1 69 ? -0.197 -4.494 19.967 1.00 75.50 69 P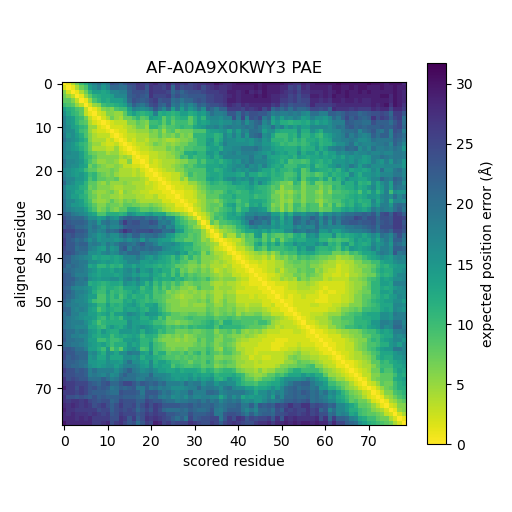RO A N 1
ATOM 532 C CA . PRO A 1 69 ? 0.692 -3.493 19.406 1.00 75.50 69 PRO A CA 1
ATOM 533 C C . PRO A 1 69 ? 2.143 -3.965 19.543 1.00 75.50 69 PRO A C 1
ATOM 535 O O . PRO A 1 69 ? 2.679 -4.073 20.642 1.00 75.50 69 PRO A O 1
ATOM 538 N N . VAL A 1 70 ? 2.796 -4.202 18.404 1.00 75.50 70 VAL A N 1
ATOM 539 C CA . VAL A 1 70 ? 4.219 -4.591 18.335 1.00 75.50 70 VAL A CA 1
ATOM 540 C C . VAL A 1 70 ? 5.135 -3.424 18.733 1.00 75.50 70 VAL A C 1
ATOM 542 O O . VAL A 1 70 ? 6.312 -3.609 19.030 1.00 75.50 70 VAL A O 1
ATOM 545 N N . PHE A 1 71 ? 4.596 -2.204 18.760 1.00 69.00 71 PHE A N 1
ATOM 546 C CA . PHE A 1 71 ? 5.342 -0.998 19.067 1.00 69.00 71 PHE A CA 1
ATOM 547 C C . PHE A 1 71 ? 4.519 -0.012 19.900 1.00 69.00 71 PHE A C 1
ATOM 549 O O . PHE A 1 71 ? 3.358 0.255 19.588 1.00 69.00 71 PHE A O 1
ATOM 556 N N . GLN A 1 72 ? 5.132 0.557 20.941 1.00 65.62 72 GLN A N 1
ATOM 557 C CA . GLN A 1 72 ? 4.512 1.595 21.764 1.00 65.62 72 GLN A CA 1
ATOM 558 C C . GLN A 1 72 ? 4.803 2.987 21.178 1.00 65.62 72 GLN A C 1
ATOM 560 O O . GLN A 1 72 ? 5.975 3.342 21.011 1.00 65.62 72 GLN A O 1
ATOM 565 N N . PRO A 1 73 ? 3.778 3.812 20.890 1.00 60.00 73 PRO A N 1
ATOM 566 C CA . PRO A 1 73 ? 3.983 5.203 20.499 1.00 60.00 73 PRO A CA 1
ATOM 567 C C . PRO A 1 73 ? 4.823 5.942 21.554 1.00 60.00 73 PRO A C 1
ATOM 569 O O . PRO A 1 73 ? 4.435 6.016 22.716 1.00 60.00 73 PRO A O 1
ATOM 572 N N . GLY A 1 74 ? 5.991 6.456 21.151 1.00 68.44 74 GLY A N 1
ATOM 573 C CA . GLY A 1 74 ? 6.977 7.092 22.041 1.00 68.44 74 GLY A CA 1
ATOM 574 C C . GLY A 1 74 ? 8.272 6.298 22.257 1.00 68.44 74 GLY A C 1
ATOM 575 O O . GLY A 1 74 ? 9.234 6.852 22.779 1.00 68.44 74 GLY A O 1
ATOM 576 N N . GLY A 1 75 ? 8.342 5.039 21.811 1.00 63.38 75 GLY A N 1
ATOM 577 C CA . GLY A 1 75 ? 9.541 4.201 21.942 1.00 63.38 75 GLY A CA 1
ATOM 578 C C . GLY A 1 75 ? 10.606 4.393 20.855 1.00 63.38 75 GLY A C 1
ATOM 579 O O . GLY A 1 75 ? 11.600 3.670 20.858 1.00 63.38 75 GLY A O 1
ATOM 580 N N . ILE A 1 76 ? 10.401 5.294 19.879 1.00 70.38 76 ILE A N 1
ATOM 581 C CA . ILE A 1 76 ? 11.352 5.458 18.767 1.00 70.38 76 ILE A CA 1
ATOM 582 C C . ILE A 1 76 ? 12.447 6.370 19.299 1.00 70.38 76 ILE A C 1
ATOM 584 O O . ILE A 1 76 ? 12.235 7.575 19.446 1.00 70.38 76 ILE A O 1
ATOM 588 N N . GLY A 1 77 ? 13.587 5.777 19.654 1.00 68.00 77 GLY A N 1
ATOM 589 C CA . GLY A 1 77 ? 14.760 6.524 20.088 1.00 68.00 77 GLY A CA 1
ATOM 590 C C . GLY A 1 77 ? 15.096 7.624 19.082 1.00 68.00 77 GLY A C 1
ATOM 591 O O . GLY A 1 77 ? 15.027 7.408 17.871 1.00 68.00 77 GLY A O 1
ATOM 592 N N . LYS A 1 78 ? 15.434 8.816 19.588 1.00 60.28 78 LYS A N 1
ATOM 593 C CA . LYS A 1 78 ? 16.037 9.864 18.759 1.00 60.28 78 LYS A CA 1
ATOM 594 C C . LYS A 1 78 ? 17.310 9.291 18.129 1.00 60.28 78 LYS A C 1
ATOM 596 O O . LYS A 1 78 ? 18.144 8.756 18.856 1.00 60.28 78 LYS A O 1
ATOM 601 N N . LEU A 1 79 ? 17.395 9.382 16.803 1.00 49.38 79 LEU A N 1
ATOM 602 C CA . LEU A 1 79 ? 18.632 9.185 16.044 1.00 49.38 79 LEU A CA 1
ATOM 603 C C . LEU A 1 79 ? 19.693 10.198 16.483 1.00 49.38 79 LEU A C 1
ATOM 605 O O . LEU A 1 79 ? 19.301 11.350 16.792 1.00 49.38 79 LEU A O 1
#

Secondary structure (DSSP, 8-state):
-------HHHHHHHSSGGG--TT----------THHHHTT----TT-EEEEEETTEEEEEEEE------SS-TT-----

Foldseek 3Di:
DDPPPDDVVVCVQVVDPVNVDPPDDDDDDPDDDPVCVVVVPDDDQQDWDWDDDPVDPDIDIDGDDDDDPPDDVPPPDDD

Solvent-accessible surface area (backbone atoms only — not comparable to full-atom values): 5735 Å² total; per-residue (Å²): 139,82,81,74,82,65,56,68,68,59,52,71,58,62,72,45,77,91,65,67,53,93,87,72,83,88,84,82,82,89,70,77,73,74,56,50,71,75,70,65,68,74,91,51,81,73,41,68,52,74,50,76,48,95,91,46,82,74,62,50,72,47,75,41,67,90,69,83,77,92,67,64,95,86,70,76,74,83,127

Sequence (79 aa):
QFAAAGCPVQYHHFKYAQFLRPGDVHVHFFGTATLSFADGVRTQPGDRFEISQAEFGKPLVNGLAPSEPVFQPGGIGKL

Organism: NCBI:txid264455

pLDDT: mean 70.62, std 14.65, range [27.92, 90.12]